Protein AF-A0A832M7A4-F1 (afdb_monomer_lite)

Secondary structure (DSSP, 8-state):
--HHHHHHHHHHHHHHHGGGGGGGHHHHHHHHHHHHHHHHTTS--TT--HHHHHHHHHHHHHHHHHHHHHHTT-

Foldseek 3Di:
DDLVVLVVLLVVLCVVPPLCSVVCVVVSLVVVLVVQVVVCVVPPDPVNDSVVVSVVVCVVRVVVSVVVSVVRND

pLDDT: mean 91.34, std 8.17, range [52.5, 97.0]

Structure (mmCIF, N/CA/C/O backbone):
data_AF-A0A832M7A4-F1
#
_entry.id   AF-A0A832M7A4-F1
#
loop_
_atom_site.group_PDB
_atom_site.id
_atom_site.type_symbol
_atom_site.label_atom_id
_atom_site.label_alt_id
_atom_site.label_comp_id
_atom_site.label_asym_id
_atom_site.label_entity_id
_atom_site.label_seq_id
_atom_site.pdbx_PDB_ins_code
_atom_site.Cartn_x
_atom_site.Cartn_y
_atom_site.Cartn_z
_atom_site.occupancy
_atom_site.B_iso_or_equiv
_atom_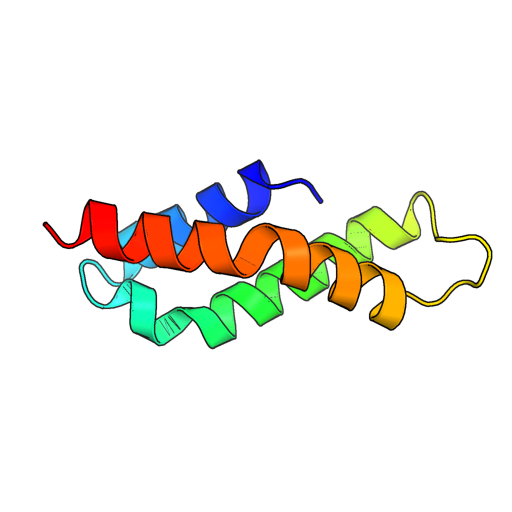site.auth_seq_id
_atom_site.auth_comp_id
_atom_site.auth_asym_id
_atom_site.auth_atom_id
_atom_site.pdbx_PDB_model_num
ATOM 1 N N . MET A 1 1 ? -0.118 -2.999 -9.130 1.00 88.50 1 MET A N 1
ATOM 2 C CA . MET A 1 1 ? -1.160 -2.727 -8.127 1.00 88.50 1 MET A CA 1
ATOM 3 C C . MET A 1 1 ? -1.940 -1.477 -8.507 1.00 88.50 1 MET A C 1
ATOM 5 O O . MET A 1 1 ? -1.362 -0.529 -9.036 1.00 88.50 1 MET A O 1
ATOM 9 N N . LYS A 1 2 ? -3.253 -1.481 -8.278 1.00 91.88 2 LYS A N 1
ATOM 10 C CA . LYS A 1 2 ? -4.188 -0.380 -8.545 1.00 91.88 2 LYS A CA 1
ATOM 11 C C . LYS A 1 2 ? -4.777 0.153 -7.235 1.00 91.88 2 LYS A C 1
ATOM 13 O O . LYS A 1 2 ? -4.634 -0.454 -6.179 1.00 91.88 2 LYS A O 1
ATOM 18 N N . PHE A 1 3 ? -5.477 1.286 -7.300 1.00 91.50 3 PHE A N 1
ATOM 19 C CA . PHE A 1 3 ? -6.145 1.853 -6.124 1.00 91.50 3 PHE A CA 1
ATOM 20 C C . PHE A 1 3 ? -7.223 0.917 -5.549 1.00 91.50 3 PHE A C 1
ATOM 22 O O . PHE A 1 3 ? -7.357 0.823 -4.335 1.00 91.50 3 PHE A O 1
ATOM 29 N N . GLN A 1 4 ? -7.931 0.153 -6.391 1.00 92.94 4 GLN A N 1
ATOM 30 C CA . GLN A 1 4 ? -8.913 -0.836 -5.928 1.00 92.94 4 GLN A CA 1
ATOM 31 C C . GLN A 1 4 ? -8.300 -1.903 -5.009 1.00 92.94 4 GLN A C 1
ATOM 33 O O . GLN A 1 4 ? -8.989 -2.413 -4.130 1.00 92.94 4 GLN A O 1
ATOM 38 N N . ASP A 1 5 ? -7.014 -2.223 -5.174 1.00 93.38 5 ASP A N 1
ATOM 39 C CA . ASP A 1 5 ? -6.329 -3.176 -4.299 1.00 93.38 5 ASP A CA 1
ATOM 40 C C . ASP A 1 5 ? -6.128 -2.587 -2.890 1.00 93.38 5 ASP A C 1
ATOM 42 O O . ASP A 1 5 ? -6.268 -3.306 -1.904 1.00 93.38 5 ASP A O 1
ATOM 46 N N . LEU A 1 6 ? -5.897 -1.268 -2.770 1.00 93.38 6 LEU A N 1
ATOM 47 C CA . LEU A 1 6 ? -5.857 -0.573 -1.471 1.00 93.38 6 LEU A CA 1
ATOM 48 C C . LEU A 1 6 ? -7.215 -0.584 -0.774 1.00 93.38 6 LEU A C 1
ATOM 50 O O . LEU A 1 6 ? -7.266 -0.796 0.435 1.00 93.38 6 LEU A O 1
ATOM 54 N N . ILE A 1 7 ? -8.300 -0.369 -1.526 1.00 93.44 7 ILE A N 1
ATOM 55 C CA . ILE A 1 7 ? -9.663 -0.406 -0.977 1.00 93.44 7 ILE A CA 1
ATOM 56 C C . ILE A 1 7 ? -9.939 -1.787 -0.385 1.00 93.44 7 ILE A C 1
ATOM 58 O O . ILE A 1 7 ? -10.322 -1.879 0.775 1.00 93.44 7 ILE A O 1
ATOM 62 N N . LYS A 1 8 ? -9.653 -2.857 -1.135 1.00 94.56 8 LYS A N 1
ATOM 63 C CA . LYS A 1 8 ? -9.841 -4.235 -0.658 1.00 94.56 8 LYS A CA 1
ATOM 64 C C . LYS A 1 8 ? -9.023 -4.534 0.596 1.00 94.56 8 LYS A C 1
ATOM 66 O O . LYS A 1 8 ? -9.530 -5.150 1.528 1.00 94.56 8 LYS A O 1
ATOM 71 N N . LEU A 1 9 ? -7.765 -4.088 0.650 1.00 94.62 9 LEU A N 1
ATOM 72 C CA . LEU A 1 9 ? -6.950 -4.231 1.859 1.00 94.62 9 LEU A CA 1
ATOM 73 C C . LEU A 1 9 ? -7.580 -3.498 3.051 1.00 94.62 9 LEU A C 1
ATOM 75 O O . LEU A 1 9 ? -7.621 -4.043 4.152 1.00 94.62 9 LEU A O 1
ATOM 79 N N . TYR A 1 10 ? -8.104 -2.290 2.837 1.00 93.31 10 TYR A N 1
ATOM 80 C CA . TYR A 1 10 ? -8.770 -1.528 3.890 1.00 93.31 10 TYR A CA 1
ATOM 81 C C . TYR A 1 10 ? -10.072 -2.190 4.351 1.00 93.31 10 TYR A C 1
ATOM 83 O O . TYR A 1 10 ? -10.298 -2.313 5.552 1.00 93.31 10 TYR A O 1
ATOM 91 N N . GLU A 1 11 ? -10.895 -2.686 3.428 1.00 93.44 11 GLU A N 1
ATOM 92 C CA . GLU A 1 11 ? -12.111 -3.446 3.736 1.00 93.44 11 GLU A CA 1
ATOM 93 C C . GLU A 1 11 ? -11.801 -4.706 4.547 1.00 93.44 11 GLU A C 1
ATOM 95 O O . GLU A 1 11 ? -12.484 -4.981 5.530 1.00 93.44 11 GLU A O 1
ATOM 100 N N . ASN A 1 12 ? -10.720 -5.420 4.219 1.00 94.81 12 ASN A N 1
ATOM 101 C CA . ASN A 1 12 ? -10.264 -6.571 4.998 1.00 94.81 12 ASN A CA 1
ATOM 102 C C . ASN A 1 12 ? -9.843 -6.171 6.421 1.00 94.81 12 ASN A C 1
ATOM 104 O O . ASN A 1 12 ? -10.194 -6.852 7.388 1.00 94.81 12 ASN A O 1
ATOM 108 N N . LYS A 1 13 ? -9.124 -5.049 6.582 1.00 94.44 13 LYS A N 1
ATOM 109 C CA . LYS A 1 13 ? -8.804 -4.505 7.913 1.00 94.44 13 LYS A CA 1
ATOM 110 C C . LYS A 1 13 ? -10.081 -4.102 8.657 1.00 94.44 13 LYS A C 1
ATOM 112 O O . LYS A 1 13 ? -10.203 -4.411 9.836 1.00 94.44 13 LYS A O 1
ATOM 117 N N . LYS A 1 14 ? -11.057 -3.492 7.982 1.00 92.44 14 LYS A N 1
ATOM 118 C CA . LYS A 1 14 ? -12.360 -3.125 8.559 1.00 92.44 14 LYS A CA 1
ATOM 119 C C . LYS A 1 14 ? -13.162 -4.344 9.004 1.00 92.44 14 LYS A C 1
ATOM 121 O O . LYS A 1 14 ? -13.683 -4.345 10.112 1.00 92.44 14 LYS A O 1
ATOM 126 N N . ALA A 1 15 ? -13.211 -5.399 8.199 1.00 94.44 15 ALA A N 1
ATOM 127 C CA . ALA A 1 15 ? -13.881 -6.644 8.561 1.00 94.44 15 ALA A CA 1
ATOM 128 C C . ALA A 1 15 ? -13.264 -7.292 9.813 1.00 94.44 15 ALA A C 1
ATOM 130 O O . ALA A 1 15 ? -13.976 -7.903 10.605 1.00 94.44 15 ALA A O 1
ATOM 131 N N . ARG A 1 16 ? -11.948 -7.136 10.012 1.00 95.44 16 ARG A N 1
ATOM 132 C CA . ARG A 1 16 ? -11.220 -7.714 11.150 1.00 95.44 16 ARG A CA 1
ATOM 133 C C . ARG A 1 16 ? -11.222 -6.845 12.410 1.00 95.44 16 ARG A C 1
ATOM 135 O O . ARG A 1 16 ? -11.288 -7.388 13.507 1.00 95.44 16 ARG A O 1
ATOM 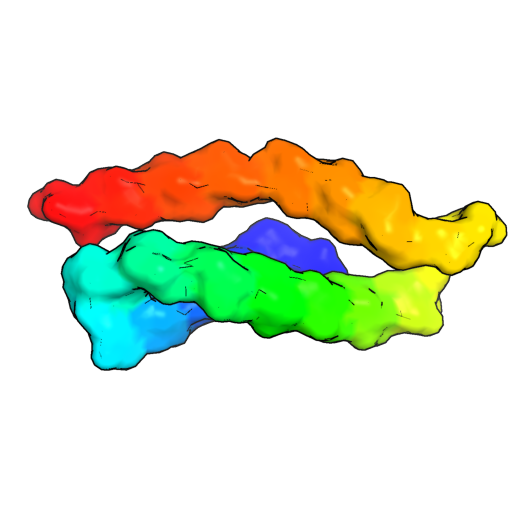142 N N . TYR A 1 17 ? -11.099 -5.529 12.261 1.00 93.25 17 TYR A N 1
ATOM 143 C CA . TYR A 1 17 ? -10.843 -4.591 13.364 1.00 93.25 17 TYR A CA 1
ATOM 144 C C . TYR A 1 17 ? -11.970 -3.569 13.579 1.00 93.25 17 TYR A C 1
ATOM 146 O O . TYR A 1 17 ? -11.895 -2.753 14.494 1.00 93.25 17 TYR A O 1
ATOM 154 N N . GLY A 1 18 ? -13.017 -3.588 12.749 1.00 89.75 18 GLY A N 1
ATOM 155 C CA . GLY A 1 18 ? -14.150 -2.671 12.851 1.00 89.75 18 GLY A CA 1
ATOM 156 C C . GLY A 1 18 ? -13.724 -1.208 12.721 1.00 89.75 18 GLY A C 1
ATOM 157 O O . GLY A 1 18 ? -13.013 -0.834 11.785 1.00 89.75 18 GLY A O 1
ATOM 158 N N . THR A 1 19 ? -14.150 -0.385 13.680 1.00 87.56 19 THR A N 1
ATOM 159 C CA . THR A 1 19 ? -13.813 1.046 13.757 1.00 87.56 19 THR A CA 1
ATOM 160 C C . THR A 1 19 ? -12.324 1.295 13.976 1.00 87.56 19 THR A C 1
ATOM 162 O O . THR A 1 19 ? -11.827 2.350 13.603 1.00 87.56 19 THR A O 1
ATOM 165 N N . GLU A 1 20 ? -11.579 0.318 14.497 1.00 90.62 20 GLU A N 1
ATOM 166 C CA . GLU A 1 20 ? -10.150 0.466 14.785 1.00 90.62 20 GLU A CA 1
ATOM 167 C C . GLU A 1 20 ? -9.263 0.204 13.557 1.00 90.62 20 GLU A C 1
ATOM 169 O O . GLU A 1 20 ? -8.040 0.319 13.636 1.00 90.62 20 GLU A O 1
ATOM 174 N N . ALA A 1 21 ? -9.845 -0.098 12.390 1.00 91.25 21 ALA A N 1
ATOM 175 C CA . ALA A 1 21 ? -9.099 -0.392 11.165 1.00 91.25 21 ALA A CA 1
ATOM 176 C C . ALA A 1 21 ? -8.112 0.714 10.759 1.00 91.25 21 ALA A C 1
ATOM 178 O O . ALA A 1 21 ? -7.044 0.417 10.219 1.00 91.25 21 ALA A O 1
ATOM 179 N N . PHE A 1 22 ? -8.420 1.982 11.060 1.00 89.44 22 PHE A N 1
ATOM 180 C CA . PHE A 1 22 ? -7.512 3.102 10.791 1.00 89.44 22 PHE A CA 1
ATOM 181 C C . PHE A 1 22 ? -6.181 2.984 11.559 1.00 89.44 22 PHE A C 1
ATOM 183 O O . PHE A 1 22 ? -5.141 3.418 11.062 1.00 89.44 22 PHE A O 1
ATOM 190 N N . ARG A 1 23 ? -6.168 2.349 12.740 1.00 92.31 23 ARG A N 1
ATOM 191 C CA . ARG A 1 23 ? -4.937 2.144 13.524 1.00 92.31 23 ARG A CA 1
ATOM 192 C C . ARG A 1 23 ? -3.968 1.179 12.846 1.00 92.31 23 ARG A C 1
ATOM 194 O O . ARG A 1 23 ? -2.767 1.246 13.088 1.00 92.31 23 ARG A O 1
ATOM 201 N N . HIS A 1 24 ? -4.477 0.341 11.947 1.00 93.31 24 HIS A N 1
ATOM 202 C CA . HIS A 1 24 ? -3.706 -0.650 11.201 1.00 93.31 24 HIS A CA 1
ATOM 203 C C . HIS A 1 24 ? -3.284 -0.160 9.804 1.00 93.31 24 HIS A C 1
ATOM 205 O O . HIS A 1 24 ? -2.828 -0.957 8.984 1.00 93.31 24 HIS A O 1
ATOM 211 N N . ILE A 1 25 ? -3.380 1.146 9.510 1.00 90.75 25 ILE A N 1
ATOM 212 C CA . ILE A 1 25 ? -2.935 1.716 8.222 1.00 90.75 25 ILE A CA 1
ATOM 213 C C . ILE A 1 25 ? -1.446 1.433 7.960 1.00 90.75 25 ILE A C 1
ATOM 215 O O . ILE A 1 25 ? -1.057 1.187 6.821 1.00 90.75 25 ILE A O 1
ATOM 219 N N . SER A 1 26 ? -0.599 1.423 8.993 1.00 92.50 26 SER A N 1
ATOM 220 C CA . SER A 1 26 ? 0.827 1.107 8.838 1.00 92.50 26 SER A CA 1
ATOM 221 C C . SER A 1 26 ? 1.059 -0.330 8.353 1.00 92.50 26 SER A C 1
ATOM 223 O O . SER A 1 26 ? 1.907 -0.550 7.490 1.00 92.50 26 SER A O 1
ATOM 225 N N . GLU A 1 27 ? 0.285 -1.297 8.852 1.00 95.38 27 GLU A N 1
ATOM 226 C CA . GLU A 1 27 ? 0.295 -2.689 8.386 1.00 95.38 27 GLU A CA 1
ATOM 227 C C . GLU A 1 27 ? -0.264 -2.806 6.970 1.00 95.38 27 GLU A C 1
ATOM 229 O O . GLU A 1 27 ? 0.359 -3.430 6.116 1.00 95.38 27 GLU A O 1
ATOM 234 N N . LEU A 1 28 ? -1.391 -2.141 6.694 1.00 94.88 28 LEU A N 1
ATOM 235 C CA . LEU A 1 28 ? -1.988 -2.095 5.361 1.00 94.88 28 LEU A CA 1
ATOM 236 C C . LEU A 1 28 ? -0.982 -1.600 4.320 1.00 94.88 28 LEU A C 1
ATOM 238 O O . LEU A 1 28 ? -0.874 -2.174 3.240 1.00 94.88 28 LEU A O 1
ATOM 242 N N . LEU A 1 29 ? -0.219 -0.550 4.637 1.00 94.44 29 LEU A N 1
ATOM 243 C CA . LEU A 1 29 ? 0.795 -0.008 3.735 1.00 94.44 29 LEU A CA 1
ATOM 244 C C . LEU A 1 29 ? 1.981 -0.960 3.527 1.00 94.44 29 LEU A C 1
ATOM 246 O O . LEU A 1 29 ? 2.587 -0.914 2.457 1.00 94.44 29 LEU A O 1
ATOM 250 N N . LYS A 1 30 ? 2.313 -1.815 4.504 1.00 96.19 30 LYS A N 1
ATOM 251 C CA . LYS A 1 30 ? 3.320 -2.876 4.330 1.00 96.19 30 LYS A CA 1
ATOM 252 C C . LYS A 1 30 ? 2.813 -3.941 3.358 1.00 96.19 30 LYS A C 1
ATOM 254 O O . LYS A 1 30 ? 3.481 -4.211 2.366 1.00 96.19 30 LYS A O 1
ATOM 259 N N . GLU A 1 31 ? 1.599 -4.445 3.574 1.00 95.88 31 GLU A N 1
ATOM 260 C CA . GLU A 1 31 ? 0.953 -5.431 2.690 1.00 95.88 31 GLU A CA 1
ATOM 261 C C . GLU A 1 31 ? 0.797 -4.887 1.259 1.00 95.88 31 GLU A C 1
ATOM 263 O O . GLU A 1 31 ? 1.119 -5.552 0.274 1.00 95.88 31 GLU A O 1
ATOM 268 N N . ALA A 1 32 ? 0.375 -3.628 1.132 1.00 96.19 32 ALA A N 1
ATOM 269 C CA . ALA A 1 32 ? 0.277 -2.940 -0.148 1.00 96.19 32 ALA A CA 1
ATOM 270 C C . ALA A 1 32 ? 1.632 -2.824 -0.859 1.00 96.19 32 ALA A C 1
ATOM 272 O O . ALA A 1 32 ? 1.691 -2.980 -2.078 1.00 96.19 32 ALA A O 1
ATOM 273 N N . LYS A 1 33 ? 2.725 -2.570 -0.127 1.00 97.00 33 LYS A N 1
ATOM 274 C CA . LYS A 1 33 ? 4.068 -2.483 -0.716 1.00 97.00 33 LYS A CA 1
ATOM 275 C C . LYS A 1 33 ? 4.501 -3.821 -1.316 1.00 97.00 33 LYS A C 1
ATOM 277 O O . LYS A 1 33 ? 5.015 -3.832 -2.433 1.00 97.00 33 LYS A O 1
ATOM 282 N N . GLU A 1 34 ? 4.237 -4.928 -0.626 1.00 96.62 34 GLU A N 1
ATOM 283 C CA . GLU A 1 34 ? 4.538 -6.278 -1.121 1.00 96.62 34 GLU A CA 1
ATOM 284 C C . GLU A 1 34 ? 3.725 -6.620 -2.377 1.00 96.62 34 GLU A C 1
ATOM 286 O O . GLU A 1 34 ? 4.269 -7.119 -3.363 1.00 96.62 34 GLU A O 1
ATOM 291 N N . LEU A 1 35 ? 2.423 -6.314 -2.385 1.00 96.12 35 LEU A N 1
ATOM 292 C CA . LEU A 1 35 ? 1.583 -6.504 -3.573 1.00 96.12 35 LEU A CA 1
ATOM 293 C C . LEU A 1 35 ? 2.044 -5.625 -4.741 1.00 96.12 35 LEU A C 1
ATOM 295 O O . LEU A 1 35 ? 2.115 -6.086 -5.882 1.00 96.12 35 LEU A O 1
ATOM 299 N N . HIS A 1 36 ? 2.393 -4.369 -4.459 1.00 97.00 36 HIS A N 1
ATOM 300 C CA . HIS A 1 36 ? 2.954 -3.459 -5.447 1.00 97.00 36 HIS A CA 1
ATOM 301 C C . HIS A 1 36 ? 4.258 -4.006 -6.033 1.00 97.00 36 HIS A C 1
ATOM 303 O O . HIS A 1 36 ? 4.436 -3.948 -7.244 1.00 97.00 36 HIS A O 1
ATOM 309 N N . GLU A 1 37 ? 5.151 -4.557 -5.208 1.00 96.94 37 GLU A N 1
ATOM 310 C CA . GLU A 1 37 ? 6.396 -5.188 -5.657 1.00 96.94 37 GLU A CA 1
ATOM 311 C C . GLU A 1 37 ? 6.156 -6.375 -6.585 1.00 96.94 37 GLU A C 1
ATOM 313 O O . GLU A 1 37 ? 6.707 -6.400 -7.684 1.00 96.94 37 GLU A O 1
ATOM 318 N N . ARG A 1 38 ? 5.275 -7.308 -6.204 1.00 96.38 38 ARG A N 1
ATOM 319 C CA . ARG A 1 38 ? 4.940 -8.477 -7.037 1.00 96.38 38 ARG A CA 1
ATOM 320 C C . ARG A 1 38 ? 4.408 -8.081 -8.412 1.00 96.38 38 ARG A C 1
ATOM 322 O O . ARG A 1 38 ? 4.711 -8.733 -9.407 1.00 96.38 38 ARG A O 1
ATOM 329 N N . ASP A 1 39 ? 3.606 -7.022 -8.485 1.00 94.62 39 ASP A N 1
ATOM 330 C CA . ASP A 1 39 ? 3.115 -6.510 -9.763 1.00 94.62 39 ASP A CA 1
ATOM 331 C C . ASP A 1 39 ? 4.177 -5.733 -10.538 1.00 94.62 39 ASP A C 1
ATOM 333 O O . ASP A 1 39 ? 4.259 -5.860 -11.757 1.00 94.62 39 ASP A O 1
ATOM 337 N N . TRP A 1 40 ? 4.994 -4.944 -9.844 1.00 96.69 40 TRP A N 1
ATOM 338 C CA . TRP A 1 40 ? 6.083 -4.185 -10.447 1.00 96.69 40 TRP A CA 1
ATOM 339 C C . TRP A 1 40 ? 7.128 -5.109 -11.077 1.00 96.69 40 TRP A C 1
ATOM 341 O O . TRP A 1 40 ? 7.591 -4.829 -12.174 1.00 96.69 40 TRP A O 1
ATOM 351 N N . GLN A 1 41 ? 7.428 -6.259 -10.468 1.00 96.56 41 GLN A N 1
ATOM 352 C CA . GLN A 1 41 ? 8.347 -7.253 -11.036 1.00 96.56 41 GLN A CA 1
ATOM 353 C C . GLN A 1 41 ? 7.895 -7.788 -12.408 1.00 96.56 41 GLN A C 1
ATOM 355 O O . GLN A 1 41 ? 8.737 -8.188 -13.208 1.00 96.56 41 GLN A O 1
ATOM 360 N N . LYS A 1 42 ? 6.589 -7.757 -12.722 1.00 96.12 42 LYS A N 1
ATOM 361 C CA . LYS A 1 42 ? 6.059 -8.169 -14.037 1.00 96.12 42 LYS A CA 1
ATOM 362 C C . LYS A 1 42 ? 6.362 -7.150 -15.139 1.00 96.12 42 LYS A C 1
ATOM 364 O O . LYS A 1 42 ? 6.397 -7.512 -16.309 1.00 96.12 42 LYS A O 1
ATOM 369 N N . SER A 1 43 ? 6.529 -5.878 -14.779 1.00 94.38 43 SER A N 1
ATOM 370 C CA . SER A 1 43 ? 6.811 -4.777 -15.703 1.00 94.38 43 SER A CA 1
ATOM 371 C C . SER A 1 43 ? 7.513 -3.641 -14.946 1.00 94.38 43 SER A C 1
ATOM 373 O O . SER A 1 43 ? 6.871 -2.636 -14.616 1.00 94.38 43 SER A O 1
ATOM 375 N N . PRO A 1 44 ? 8.811 -3.800 -14.627 1.00 94.75 44 PRO A N 1
ATOM 376 C CA . PRO A 1 44 ? 9.524 -2.857 -13.779 1.00 94.75 44 PRO A CA 1
ATOM 377 C C . PRO A 1 44 ? 9.703 -1.507 -14.473 1.00 94.75 44 PRO A C 1
ATOM 379 O O . PRO A 1 44 ? 9.694 -1.396 -15.700 1.00 94.75 44 PRO A O 1
ATOM 382 N N . THR A 1 45 ? 9.902 -0.462 -13.674 1.00 93.44 45 THR A N 1
ATOM 383 C CA . THR A 1 45 ? 10.283 0.858 -14.188 1.00 93.44 45 THR A CA 1
ATOM 384 C C . THR A 1 45 ? 11.636 0.771 -14.909 1.00 93.44 45 THR A C 1
ATOM 386 O O . THR A 1 45 ? 12.471 -0.049 -14.519 1.00 93.44 45 THR A O 1
ATOM 389 N N . PRO A 1 46 ? 11.910 1.622 -15.920 1.00 94.06 46 PRO A N 1
ATOM 390 C CA . PRO A 1 46 ? 13.165 1.563 -16.682 1.00 94.06 46 PRO A CA 1
ATOM 391 C C . PRO A 1 46 ? 14.427 1.590 -15.807 1.00 94.06 46 PRO A C 1
ATOM 393 O O . PRO A 1 46 ? 15.372 0.846 -16.056 1.00 94.06 46 PRO A O 1
ATOM 396 N N . ASN A 1 47 ? 14.402 2.377 -14.728 1.00 93.50 47 ASN A N 1
ATOM 397 C CA . ASN A 1 47 ? 15.523 2.520 -13.793 1.00 93.50 47 ASN A CA 1
ATOM 398 C C . ASN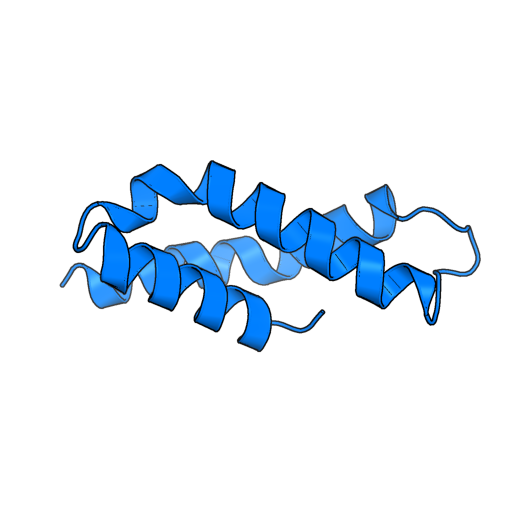 A 1 47 ? 15.587 1.412 -12.726 1.00 93.50 47 ASN A C 1
ATOM 400 O O . ASN A 1 47 ? 16.446 1.464 -11.853 1.00 93.50 47 ASN A O 1
ATOM 404 N N . LYS A 1 48 ? 14.671 0.434 -12.762 1.00 94.50 48 LYS A N 1
ATOM 405 C CA . LYS A 1 48 ? 14.548 -0.665 -11.789 1.00 94.50 48 LYS A CA 1
ATOM 406 C C . LYS A 1 48 ? 14.476 -0.213 -10.321 1.00 94.50 48 LYS A C 1
ATOM 408 O O . LYS A 1 48 ? 14.806 -0.972 -9.416 1.00 94.50 48 LYS A O 1
ATOM 413 N N . ASP A 1 49 ? 13.984 1.001 -10.086 1.00 96.19 49 ASP A N 1
ATOM 414 C CA . ASP A 1 49 ? 13.795 1.567 -8.753 1.00 96.19 49 ASP A CA 1
ATOM 415 C C . ASP A 1 49 ? 12.343 1.363 -8.292 1.00 96.19 49 ASP A C 1
ATOM 417 O O . ASP A 1 49 ? 11.423 2.113 -8.653 1.00 96.19 49 ASP A O 1
ATOM 421 N N . HIS A 1 50 ? 12.128 0.299 -7.514 1.00 96.00 50 HIS A N 1
ATOM 422 C CA . HIS A 1 50 ? 10.828 0.015 -6.909 1.00 96.00 50 HIS A CA 1
ATOM 423 C C . HIS A 1 50 ? 10.463 1.036 -5.831 1.00 96.00 50 HIS A C 1
ATOM 425 O O . HIS A 1 50 ? 9.297 1.417 -5.755 1.00 96.00 50 HIS A O 1
ATOM 431 N N . GLU A 1 51 ? 11.422 1.540 -5.049 1.00 96.81 51 GLU A N 1
ATOM 432 C CA . GLU A 1 51 ? 11.146 2.514 -3.987 1.00 96.81 51 GLU A CA 1
ATOM 433 C C . GLU A 1 51 ? 10.645 3.841 -4.559 1.00 96.81 51 GLU A C 1
ATOM 435 O O . GLU A 1 51 ? 9.731 4.457 -4.002 1.00 96.81 51 GLU A O 1
ATOM 440 N N . GLN A 1 52 ? 11.192 4.281 -5.694 1.00 96.44 52 GLN A N 1
ATOM 441 C CA . GLN A 1 52 ? 10.697 5.449 -6.416 1.00 96.44 52 GLN A CA 1
ATOM 442 C C . GLN A 1 52 ? 9.267 5.221 -6.920 1.00 96.44 52 GLN A C 1
ATOM 444 O O . GLN A 1 52 ? 8.390 6.060 -6.687 1.00 96.44 52 GLN A O 1
ATOM 449 N N . SER A 1 53 ? 9.008 4.074 -7.558 1.00 96.12 53 SER A N 1
ATOM 450 C CA . SER A 1 53 ? 7.665 3.706 -8.025 1.00 96.12 53 SER A CA 1
ATOM 451 C C . SER A 1 53 ? 6.664 3.641 -6.866 1.00 96.12 53 SER A C 1
ATOM 453 O O . SER A 1 53 ? 5.556 4.173 -6.959 1.00 96.12 53 SER A O 1
ATOM 455 N N . TRP A 1 54 ? 7.067 3.032 -5.751 1.00 96.94 54 TRP A N 1
ATOM 456 C CA . TRP A 1 54 ? 6.262 2.890 -4.546 1.00 96.94 54 TRP A CA 1
ATOM 457 C C . TRP A 1 54 ? 5.946 4.244 -3.914 1.00 96.94 54 TRP A C 1
ATOM 459 O O . TRP A 1 54 ? 4.798 4.505 -3.559 1.00 96.94 54 TRP A O 1
ATOM 469 N N . ARG A 1 55 ? 6.931 5.142 -3.814 1.00 96.00 55 ARG A N 1
ATOM 470 C CA . ARG A 1 55 ? 6.744 6.490 -3.261 1.00 96.00 55 ARG A CA 1
ATOM 471 C C . ARG A 1 55 ? 5.729 7.297 -4.065 1.00 96.00 55 ARG A C 1
ATOM 473 O O . ARG A 1 55 ? 4.841 7.904 -3.469 1.00 96.00 55 ARG A O 1
ATOM 480 N N . ALA A 1 56 ? 5.823 7.259 -5.395 1.00 94.56 56 ALA A N 1
ATOM 481 C CA . ALA A 1 56 ? 4.872 7.925 -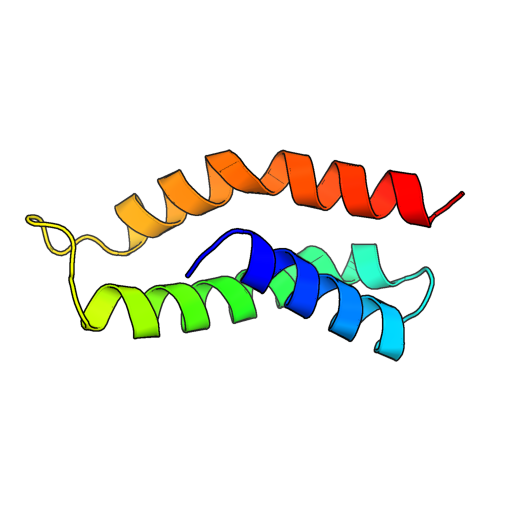6.283 1.00 94.56 56 ALA A CA 1
ATOM 482 C C . 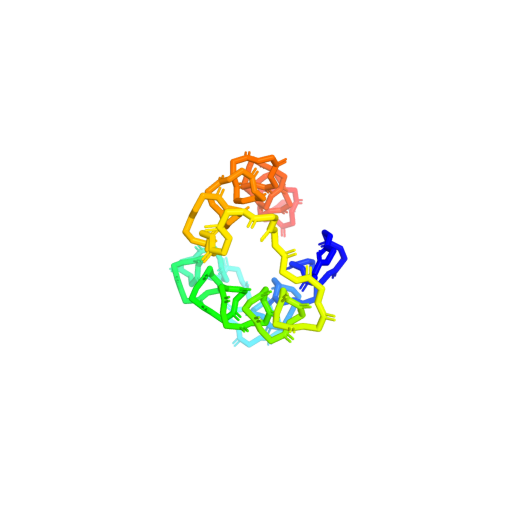ALA A 1 56 ? 3.454 7.345 -6.139 1.00 94.56 56 ALA A C 1
ATOM 484 O O . ALA A 1 56 ? 2.484 8.092 -5.987 1.00 94.56 56 ALA A O 1
ATOM 485 N N . PHE A 1 57 ? 3.329 6.012 -6.121 1.00 95.00 57 PHE A N 1
ATOM 486 C CA . PHE A 1 57 ? 2.047 5.336 -5.923 1.00 95.00 57 PHE A CA 1
ATOM 487 C C . PHE A 1 57 ? 1.429 5.662 -4.558 1.00 95.00 57 PHE A C 1
ATOM 489 O O . PHE A 1 57 ? 0.258 6.038 -4.486 1.00 95.00 57 PHE A O 1
ATOM 496 N N . LYS A 1 58 ? 2.204 5.552 -3.475 1.00 94.00 58 LYS A N 1
ATOM 497 C CA . LYS A 1 58 ? 1.752 5.850 -2.114 1.00 94.00 58 LYS A CA 1
ATOM 498 C C . LYS A 1 58 ? 1.304 7.304 -1.998 1.00 94.00 58 LYS A C 1
ATOM 500 O O . LYS A 1 58 ? 0.201 7.540 -1.522 1.00 94.00 58 LYS A O 1
ATOM 505 N N . GLY A 1 59 ? 2.104 8.261 -2.474 1.00 93.06 59 GLY A N 1
ATOM 506 C CA . GLY A 1 59 ? 1.763 9.687 -2.418 1.00 93.06 59 GLY A CA 1
ATOM 507 C C . GLY A 1 59 ? 0.425 10.007 -3.091 1.00 93.06 59 GLY A C 1
ATOM 508 O O . GLY A 1 59 ? -0.403 10.692 -2.507 1.00 93.06 59 GLY A O 1
ATOM 509 N N . LYS A 1 60 ? 0.162 9.422 -4.267 1.00 93.00 60 LYS A N 1
ATOM 510 C CA . LYS A 1 60 ? -1.086 9.629 -5.024 1.00 93.00 60 LYS A CA 1
ATOM 511 C C . LYS A 1 60 ? -2.342 9.056 -4.348 1.00 93.00 60 LYS A C 1
ATOM 513 O O . LYS A 1 60 ? -3.453 9.475 -4.670 1.00 93.00 60 LYS A O 1
ATOM 518 N N . ASN A 1 61 ? -2.190 8.045 -3.492 1.00 93.88 61 ASN A N 1
ATOM 519 C CA . ASN A 1 61 ? -3.321 7.263 -2.982 1.00 93.88 61 ASN A CA 1
ATOM 520 C C . ASN A 1 61 ? -3.508 7.343 -1.461 1.00 93.88 61 ASN A C 1
ATOM 522 O O . ASN A 1 61 ? -4.566 6.954 -0.978 1.00 93.88 61 ASN A O 1
ATOM 526 N N . LEU A 1 62 ? -2.520 7.831 -0.708 1.00 88.94 62 LEU A N 1
ATOM 527 C CA . LEU A 1 62 ? -2.570 7.868 0.753 1.00 88.94 62 LEU A CA 1
ATOM 528 C C . LEU A 1 62 ? -3.703 8.761 1.274 1.00 88.94 62 LEU A C 1
ATOM 530 O O . LEU A 1 62 ? -4.448 8.337 2.152 1.00 88.94 62 LEU A O 1
ATOM 534 N N . GLU A 1 63 ? -3.860 9.955 0.701 1.00 88.81 63 GLU A N 1
ATOM 535 C CA . GLU A 1 63 ? -4.935 10.896 1.050 1.00 88.81 63 GLU A CA 1
ATOM 536 C C . GLU A 1 63 ? -6.315 10.239 0.914 1.00 88.81 63 GLU A C 1
ATOM 538 O O . GLU A 1 63 ? -7.111 10.252 1.848 1.00 88.81 63 GLU A O 1
ATOM 543 N N . LYS A 1 64 ? -6.529 9.508 -0.183 1.00 90.88 64 LYS A N 1
ATOM 544 C CA . LYS A 1 64 ? -7.777 8.781 -0.442 1.00 90.88 64 LYS A CA 1
ATOM 545 C C . LYS A 1 64 ? -8.057 7.679 0.583 1.00 90.88 64 LYS A C 1
ATOM 547 O O . LYS A 1 64 ? -9.212 7.423 0.899 1.00 90.88 64 LYS A O 1
ATOM 552 N N . ILE A 1 65 ? -7.027 7.005 1.108 1.00 86.88 65 ILE A N 1
ATOM 553 C CA . ILE A 1 65 ? -7.210 6.007 2.181 1.00 86.88 65 ILE A CA 1
ATOM 554 C C . ILE A 1 65 ? -7.668 6.695 3.467 1.00 86.88 65 ILE A C 1
ATOM 556 O O . ILE A 1 65 ? -8.563 6.188 4.145 1.00 86.88 65 ILE A O 1
ATOM 560 N N . TYR A 1 66 ? -7.080 7.846 3.800 1.00 86.12 66 TYR A N 1
ATOM 561 C CA . TYR A 1 66 ? -7.515 8.61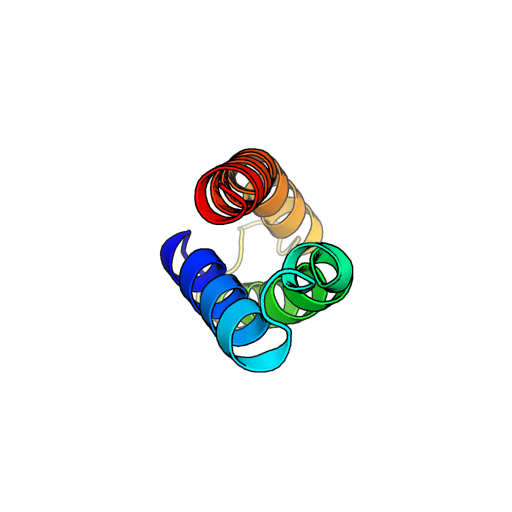1 4.962 1.00 86.12 66 TYR A CA 1
ATOM 562 C C . TYR A 1 66 ? -8.961 9.084 4.794 1.00 86.12 66 TYR A C 1
ATOM 564 O O . TYR A 1 66 ? -9.772 8.828 5.681 1.00 86.12 66 TYR A O 1
ATOM 572 N N . GLU A 1 67 ? -9.330 9.658 3.650 1.00 87.00 67 GLU A N 1
ATOM 573 C CA . GLU A 1 67 ? -10.717 10.052 3.353 1.00 87.00 67 GLU A CA 1
ATOM 574 C C . GLU A 1 67 ? -11.713 8.891 3.497 1.00 87.00 67 GLU A C 1
ATOM 576 O O . GLU A 1 67 ? -12.766 9.057 4.121 1.00 87.00 67 GLU A O 1
ATOM 581 N N . LEU A 1 68 ? -11.372 7.700 2.985 1.00 82.44 68 LEU A N 1
ATOM 582 C CA . LEU A 1 68 ? -12.186 6.494 3.169 1.00 82.44 68 LEU A CA 1
ATOM 583 C C . LEU A 1 68 ? -12.349 6.175 4.659 1.00 82.44 68 LEU A C 1
ATOM 585 O O . LEU A 1 68 ? -13.468 5.960 5.121 1.00 82.44 68 LEU A O 1
ATOM 589 N N . SER A 1 69 ? -11.264 6.213 5.437 1.00 79.38 69 SER A N 1
ATOM 590 C CA . SER A 1 69 ? -11.327 5.929 6.874 1.00 79.38 69 SER A CA 1
ATOM 591 C C . SER A 1 69 ? -12.234 6.890 7.648 1.00 79.38 69 SER A C 1
ATOM 593 O O . SER A 1 69 ? -12.999 6.446 8.504 1.00 79.38 69 SER A O 1
ATOM 595 N N . TYR A 1 70 ? -12.231 8.180 7.306 1.00 78.00 70 TYR A N 1
ATOM 596 C CA . TYR A 1 70 ? -13.104 9.175 7.933 1.00 78.00 70 TYR A CA 1
ATOM 597 C C . TYR A 1 70 ? -14.563 9.041 7.498 1.00 78.00 70 TYR A C 1
ATOM 599 O O . TYR A 1 70 ? -15.462 9.163 8.327 1.00 78.00 70 TYR A O 1
ATOM 607 N N . THR A 1 71 ? -14.805 8.769 6.214 1.00 72.75 71 THR A N 1
ATOM 608 C CA . THR A 1 71 ? -16.161 8.618 5.661 1.00 72.75 71 THR A CA 1
ATOM 609 C C . THR A 1 71 ? -16.886 7.424 6.276 1.00 72.75 71 THR A C 1
ATOM 611 O O . THR A 1 71 ? -18.078 7.502 6.536 1.00 72.75 71 THR A O 1
ATOM 614 N N . PHE A 1 72 ? -16.163 6.339 6.556 1.00 63.66 72 PHE A N 1
ATOM 615 C CA . PHE A 1 72 ? -16.728 5.117 7.129 1.00 63.66 72 PHE A CA 1
ATOM 616 C C . PHE A 1 72 ? -16.734 5.060 8.663 1.00 63.66 72 PHE A C 1
ATOM 618 O O . PHE A 1 72 ? -17.186 4.053 9.210 1.00 63.66 72 PHE A O 1
ATOM 625 N N . SER A 1 73 ? -16.202 6.086 9.335 1.00 58.62 73 SER A N 1
ATOM 626 C CA . SER A 1 73 ? -16.251 6.231 10.800 1.00 58.62 73 SER A CA 1
ATOM 627 C C . SER A 1 73 ? -17.455 7.058 11.281 1.00 58.62 73 SER A C 1
ATOM 629 O O . SER A 1 73 ? -17.634 7.211 12.487 1.00 58.62 73 SER A O 1
ATOM 631 N N . LYS A 1 74 ? -18.247 7.610 10.352 1.00 52.50 74 LYS A N 1
ATOM 632 C CA . LYS A 1 74 ? -19.552 8.240 10.597 1.00 52.50 74 LYS A CA 1
ATOM 633 C C . LYS A 1 74 ? -20.669 7.238 10.336 1.00 52.50 74 LYS A C 1
ATOM 635 O O . LYS A 1 74 ? -21.696 7.352 11.033 1.00 52.50 74 LYS A O 1
#

Radius of gyration: 13.06 Å; chains: 1; bounding box: 35×19×32 Å

Sequence (74 aa):
MKFQDLIKLYENKKARYGTEAFRHISELLKEAKELHERDWQKSPTPNKDHEQSWRAFKGKNLEKIYELSYTFSK